Protein AF-A0A1W6K2G5-F1 (afdb_monomer_lite)

Structure (mmCIF, N/CA/C/O backbone):
data_AF-A0A1W6K2G5-F1
#
_entry.id   AF-A0A1W6K2G5-F1
#
loop_
_atom_site.group_PDB
_atom_site.id
_atom_site.type_symbol
_atom_site.label_atom_id
_atom_site.label_alt_id
_atom_site.label_comp_id
_atom_site.label_asym_id
_atom_site.label_entity_id
_atom_site.label_seq_id
_atom_site.pdbx_PDB_ins_code
_atom_site.Cartn_x
_atom_site.Cartn_y
_atom_site.Cartn_z
_atom_site.occupancy
_atom_site.B_iso_or_equiv
_atom_site.auth_seq_id
_atom_site.auth_comp_id
_atom_site.auth_asym_id
_atom_site.auth_atom_id
_atom_site.pdbx_PDB_model_num
ATOM 1 N N . MET A 1 1 ? 12.367 5.914 4.047 1.00 35.56 1 MET A N 1
ATOM 2 C CA . MET A 1 1 ? 12.241 7.268 3.464 1.00 35.56 1 MET A CA 1
ATOM 3 C C . MET A 1 1 ? 10.807 7.432 2.975 1.00 35.56 1 MET A C 1
ATOM 5 O O . MET A 1 1 ? 10.366 6.623 2.167 1.00 35.56 1 MET A O 1
ATOM 9 N N . VAL A 1 2 ? 10.044 8.378 3.529 1.00 38.00 2 VAL A N 1
ATOM 10 C CA . VAL A 1 2 ? 8.658 8.652 3.104 1.00 38.00 2 VAL A CA 1
ATOM 11 C C . VAL A 1 2 ? 8.733 9.616 1.923 1.00 38.00 2 VAL A C 1
ATOM 13 O O . VAL A 1 2 ? 9.282 10.703 2.075 1.00 38.00 2 VAL A O 1
ATOM 16 N N . LYS A 1 3 ? 8.238 9.226 0.743 1.00 45.09 3 LYS A N 1
ATOM 17 C CA . LYS A 1 3 ? 8.180 10.120 -0.421 1.00 45.09 3 LYS A CA 1
ATOM 18 C C . LYS A 1 3 ? 6.744 10.622 -0.536 1.00 45.09 3 LYS A C 1
ATOM 20 O O . LYS A 1 3 ? 5.866 9.917 -1.029 1.00 45.09 3 LYS A O 1
ATOM 25 N N . LEU A 1 4 ? 6.498 11.832 -0.040 1.00 51.03 4 LEU A N 1
ATOM 26 C CA . LEU A 1 4 ? 5.251 12.540 -0.316 1.00 51.03 4 LEU A CA 1
ATOM 27 C C . LEU A 1 4 ? 5.251 12.890 -1.802 1.00 51.03 4 LEU A C 1
ATOM 29 O O . LEU A 1 4 ? 6.142 13.597 -2.280 1.00 51.03 4 LEU A O 1
ATOM 33 N N . ILE A 1 5 ? 4.300 12.345 -2.556 1.00 56.19 5 ILE A N 1
ATOM 34 C CA . ILE A 1 5 ? 4.163 12.701 -3.962 1.00 56.19 5 ILE A CA 1
ATOM 35 C C . ILE A 1 5 ? 3.439 14.043 -3.993 1.00 56.19 5 ILE A C 1
ATOM 37 O O . ILE A 1 5 ? 2.223 14.109 -3.837 1.00 56.19 5 ILE A O 1
ATOM 41 N N . ASN A 1 6 ? 4.190 15.129 -4.183 1.00 58.06 6 ASN A N 1
ATOM 42 C CA . ASN A 1 6 ? 3.581 16.426 -4.440 1.00 58.06 6 ASN A CA 1
ATOM 43 C C . ASN A 1 6 ? 2.906 16.369 -5.815 1.00 58.06 6 ASN A C 1
ATOM 45 O O . ASN A 1 6 ? 3.584 16.361 -6.846 1.00 58.06 6 ASN A O 1
ATOM 49 N N . TRP A 1 7 ? 1.573 16.337 -5.824 1.00 57.56 7 TRP A N 1
ATOM 50 C CA . TRP A 1 7 ? 0.772 16.192 -7.037 1.00 57.56 7 TRP A CA 1
ATOM 51 C C . TRP A 1 7 ? 1.091 17.257 -8.091 1.00 57.56 7 TRP A C 1
ATOM 53 O O . TRP A 1 7 ? 1.074 16.971 -9.286 1.00 57.56 7 TRP A O 1
ATOM 63 N N . LYS A 1 8 ? 1.475 18.474 -7.682 1.00 56.09 8 LYS A N 1
ATOM 64 C CA . LYS A 1 8 ? 1.869 19.537 -8.620 1.00 56.09 8 LYS A CA 1
ATOM 65 C C . LYS A 1 8 ? 3.179 19.205 -9.350 1.00 56.09 8 LYS A C 1
ATOM 67 O O . LYS A 1 8 ? 3.290 19.505 -10.535 1.00 56.09 8 LYS A O 1
ATOM 72 N N . LYS A 1 9 ? 4.125 18.520 -8.692 1.00 57.03 9 LYS A N 1
ATOM 73 C CA . LYS A 1 9 ? 5.474 18.199 -9.212 1.00 57.03 9 LYS A CA 1
ATOM 74 C C . LYS A 1 9 ? 5.657 16.754 -9.697 1.00 57.03 9 LYS A C 1
ATOM 76 O O . LYS A 1 9 ? 6.711 16.431 -10.234 1.00 57.03 9 LYS A O 1
ATOM 81 N N . ALA A 1 10 ? 4.667 15.886 -9.503 1.00 59.31 10 ALA A N 1
ATOM 82 C CA . ALA A 1 10 ? 4.741 14.487 -9.911 1.00 59.31 10 ALA A CA 1
ATOM 83 C C . ALA A 1 10 ? 4.802 14.332 -11.440 1.00 59.31 10 ALA A C 1
ATOM 85 O O . ALA A 1 10 ? 4.115 15.055 -12.176 1.00 59.31 10 ALA A O 1
ATOM 86 N N . SER A 1 11 ? 5.594 13.364 -11.909 1.00 70.19 11 SER A N 1
ATOM 87 C CA . SER A 1 11 ? 5.667 13.009 -13.329 1.00 70.19 11 SER A CA 1
ATOM 88 C C . SER A 1 11 ? 4.309 12.515 -13.850 1.00 70.19 11 SER A C 1
ATOM 90 O O . SER A 1 11 ? 3.447 12.079 -13.084 1.00 70.19 11 SER A O 1
ATOM 92 N N . LYS A 1 12 ? 4.084 12.583 -15.169 1.00 67.44 12 LYS A N 1
ATOM 93 C CA . LYS A 1 12 ? 2.817 12.140 -15.785 1.00 67.44 12 LYS A CA 1
ATOM 94 C C . LYS A 1 12 ? 2.535 10.658 -15.505 1.00 67.44 12 LYS A C 1
ATOM 96 O O . LYS A 1 12 ? 1.388 10.286 -15.278 1.00 67.44 12 LYS A O 1
ATOM 101 N N . GLU A 1 13 ? 3.584 9.845 -15.450 1.00 65.62 13 GLU A N 1
ATOM 102 C CA . GLU A 1 13 ? 3.512 8.420 -15.131 1.00 65.62 13 GLU A CA 1
ATOM 103 C C . GLU A 1 13 ? 3.136 8.179 -13.660 1.00 65.62 13 GLU A C 1
ATOM 105 O O . GLU A 1 13 ? 2.198 7.436 -13.376 1.00 65.62 13 GLU A O 1
ATOM 110 N N . GLU A 1 14 ? 3.772 8.886 -12.716 1.00 62.81 14 GLU A N 1
ATOM 111 C CA . GLU A 1 14 ? 3.389 8.850 -11.295 1.00 62.81 14 GLU A CA 1
ATOM 112 C C . GLU A 1 14 ? 1.938 9.313 -11.095 1.00 62.81 14 GLU A C 1
ATOM 114 O O . GLU A 1 14 ? 1.204 8.692 -10.330 1.00 62.81 14 GLU A O 1
ATOM 119 N N . LYS A 1 15 ? 1.496 10.349 -11.820 1.00 65.25 15 LYS A N 1
ATOM 120 C CA . LYS A 1 15 ? 0.110 10.844 -11.793 1.00 65.25 15 LYS A CA 1
ATOM 121 C C . LYS A 1 15 ? -0.884 9.830 -12.345 1.00 65.25 15 LYS A C 1
ATOM 123 O O . LYS A 1 15 ? -1.949 9.668 -11.762 1.00 65.25 15 LYS A O 1
ATOM 128 N N . ASN A 1 16 ? -0.573 9.158 -13.451 1.00 69.00 16 ASN A N 1
ATOM 129 C CA . ASN A 1 16 ? -1.457 8.150 -14.040 1.00 69.00 16 ASN A CA 1
ATOM 130 C C . ASN A 1 16 ? -1.589 6.923 -13.132 1.00 69.00 16 ASN A C 1
ATOM 132 O O . ASN A 1 16 ? -2.707 6.480 -12.871 1.00 69.00 16 ASN A O 1
ATOM 136 N N . ASN A 1 17 ? -0.471 6.449 -12.577 1.00 67.00 17 ASN A N 1
ATOM 137 C CA . ASN A 1 17 ? -0.464 5.392 -11.568 1.00 67.00 17 ASN A CA 1
ATOM 138 C C . ASN A 1 17 ? -1.317 5.796 -10.364 1.00 67.00 17 ASN A C 1
ATOM 140 O O . ASN A 1 17 ? -2.254 5.099 -9.993 1.00 67.00 17 ASN A O 1
ATOM 144 N N . ALA A 1 18 ? -1.063 6.977 -9.810 1.00 64.69 18 ALA A N 1
ATOM 145 C CA . ALA A 1 18 ? -1.788 7.474 -8.656 1.00 64.69 18 ALA A CA 1
ATOM 146 C C . ALA A 1 18 ? -3.284 7.717 -8.940 1.00 64.69 18 ALA A C 1
ATOM 148 O O . ALA A 1 18 ? -4.110 7.399 -8.096 1.00 64.69 18 ALA A O 1
ATOM 149 N N . LYS A 1 19 ? -3.670 8.178 -10.138 1.00 68.19 19 LYS A N 1
ATOM 150 C CA . LYS A 1 19 ? -5.081 8.282 -10.559 1.00 68.19 19 LYS A CA 1
ATOM 151 C C . LYS A 1 19 ? -5.770 6.924 -10.634 1.00 68.19 19 LYS A C 1
ATOM 153 O O . LYS A 1 19 ? -6.929 6.824 -10.243 1.00 68.19 19 LYS A O 1
ATOM 158 N N . SER A 1 20 ? -5.082 5.899 -11.135 1.00 68.12 20 SER A N 1
ATOM 159 C CA . SER A 1 20 ? -5.604 4.528 -11.133 1.00 68.12 20 SER A CA 1
ATOM 160 C C . SER A 1 20 ? -5.850 4.050 -9.697 1.00 68.12 20 SER A C 1
ATOM 162 O O . SER A 1 20 ? -6.929 3.560 -9.378 1.00 68.12 20 SER A O 1
ATOM 164 N N . LEU A 1 21 ? -4.902 4.329 -8.796 1.00 67.00 21 LEU A N 1
ATOM 165 C CA . LEU A 1 21 ? -4.996 4.008 -7.369 1.00 67.00 21 LEU A CA 1
ATOM 166 C C . LEU A 1 21 ? -6.106 4.802 -6.648 1.00 67.00 21 LEU A C 1
ATOM 168 O O . LEU A 1 21 ? -6.784 4.256 -5.781 1.00 67.00 21 LEU A O 1
ATOM 172 N N . LEU A 1 22 ? -6.346 6.069 -7.016 1.00 65.88 22 LEU A N 1
ATOM 173 C CA . LEU A 1 22 ? -7.433 6.889 -6.457 1.00 65.88 22 LEU A CA 1
ATOM 174 C C . LEU A 1 22 ? -8.824 6.333 -6.777 1.00 65.88 22 LEU A C 1
ATOM 176 O O . LEU A 1 22 ? -9.709 6.478 -5.939 1.00 65.88 22 LEU A O 1
ATOM 180 N N . LYS A 1 23 ? -9.008 5.681 -7.933 1.00 71.44 23 LYS A N 1
ATOM 181 C CA . LYS A 1 23 ? -10.292 5.073 -8.327 1.00 71.44 23 LYS A CA 1
ATOM 182 C C . LYS A 1 23 ? -10.651 3.816 -7.531 1.00 71.44 23 LYS A C 1
ATOM 184 O O . LYS A 1 23 ? -11.819 3.456 -7.483 1.00 71.44 23 LYS A O 1
ATOM 189 N N . ASP A 1 24 ? -9.664 3.133 -6.958 1.00 71.56 24 ASP A N 1
ATOM 190 C CA . ASP A 1 24 ? -9.880 1.920 -6.160 1.00 71.56 24 ASP A CA 1
ATOM 191 C C . ASP A 1 24 ? -10.548 2.266 -4.816 1.00 71.56 24 ASP A C 1
ATOM 193 O O . ASP A 1 24 ? -10.284 3.327 -4.273 1.00 71.56 24 ASP A O 1
ATOM 197 N N . ASN A 1 25 ? -11.360 1.400 -4.212 1.00 82.25 25 ASN A N 1
ATOM 198 C CA . ASN A 1 25 ? -12.047 1.731 -2.943 1.00 82.25 25 ASN A CA 1
ATOM 199 C C . ASN A 1 25 ? -11.200 1.478 -1.682 1.00 82.25 25 ASN A C 1
ATOM 201 O O . ASN A 1 25 ? -11.722 1.515 -0.574 1.00 82.25 25 ASN A O 1
ATOM 205 N N . TYR A 1 26 ? -9.907 1.204 -1.848 1.00 83.19 26 TYR A N 1
ATOM 206 C CA . TYR A 1 26 ? -9.003 0.886 -0.746 1.00 83.19 26 TYR A CA 1
ATOM 207 C C . TYR A 1 26 ? -8.239 2.122 -0.272 1.00 83.19 26 TYR A C 1
ATOM 209 O O . TYR A 1 26 ? -7.786 2.933 -1.088 1.00 83.19 26 TYR A O 1
ATOM 217 N N . ASP A 1 27 ? -8.044 2.225 1.039 1.00 85.81 27 ASP A N 1
ATOM 218 C CA . ASP A 1 27 ? -7.269 3.290 1.680 1.00 85.81 27 ASP A CA 1
ATOM 219 C C . ASP A 1 27 ? -5.768 3.117 1.430 1.00 85.81 27 ASP A C 1
ATOM 221 O O . ASP A 1 27 ? -5.037 4.094 1.241 1.00 85.81 27 ASP A O 1
ATOM 225 N N . VAL A 1 28 ? -5.304 1.862 1.409 1.00 86.25 28 VAL A N 1
ATOM 226 C CA . VAL A 1 28 ? -3.899 1.508 1.203 1.00 86.25 28 VAL A CA 1
ATOM 227 C C . VAL A 1 28 ? -3.753 0.465 0.106 1.00 86.25 28 VAL A C 1
ATOM 229 O O . VAL A 1 28 ? -4.383 -0.591 0.129 1.00 86.25 28 VAL A O 1
ATOM 232 N N . ILE A 1 29 ? -2.853 0.729 -0.837 1.00 87.12 29 ILE A N 1
ATOM 233 C CA . ILE A 1 29 ? -2.480 -0.222 -1.885 1.00 87.12 29 ILE A CA 1
ATOM 234 C C . ILE A 1 29 ? -1.007 -0.574 -1.727 1.00 87.12 29 ILE A C 1
ATOM 236 O O . ILE A 1 29 ? -0.143 0.303 -1.730 1.00 87.12 29 ILE A O 1
ATOM 240 N N . ILE A 1 30 ? -0.719 -1.864 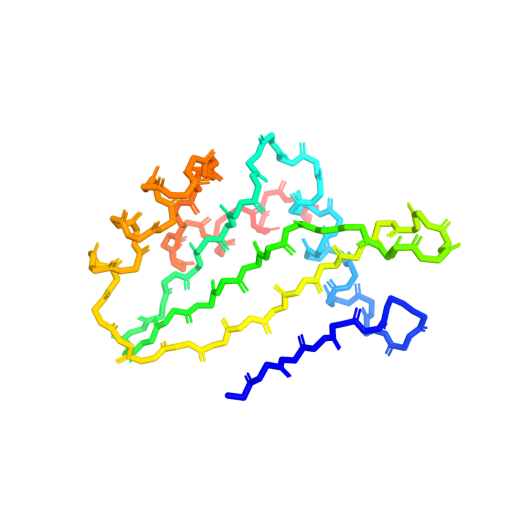-1.587 1.00 88.12 30 ILE A N 1
ATOM 241 C CA . ILE A 1 30 ? 0.625 -2.395 -1.401 1.00 88.12 30 ILE A CA 1
ATOM 242 C C . ILE A 1 30 ? 1.057 -3.116 -2.672 1.00 88.12 30 ILE A C 1
ATOM 244 O O . ILE A 1 30 ? 0.434 -4.094 -3.071 1.00 88.12 30 ILE A O 1
ATOM 248 N N . ILE A 1 31 ? 2.145 -2.664 -3.287 1.00 85.38 31 ILE A N 1
ATOM 249 C CA . ILE A 1 31 ? 2.761 -3.316 -4.444 1.00 85.38 31 ILE A CA 1
ATOM 250 C C . ILE A 1 31 ? 3.976 -4.108 -3.978 1.00 85.38 31 ILE A C 1
ATOM 252 O O . ILE A 1 31 ? 4.935 -3.532 -3.452 1.00 85.38 31 ILE A O 1
ATOM 256 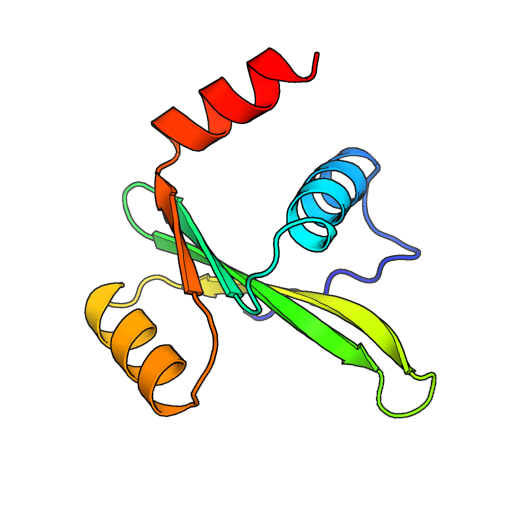N N . LEU A 1 32 ? 3.949 -5.421 -4.193 1.00 84.25 32 LEU A N 1
ATOM 257 C CA . LEU A 1 32 ? 5.053 -6.310 -3.851 1.00 84.25 32 LEU A CA 1
ATOM 258 C C . LEU A 1 32 ? 6.200 -6.196 -4.852 1.00 84.25 32 LEU A C 1
ATOM 260 O O . LEU A 1 32 ? 5.994 -6.251 -6.062 1.00 84.25 32 LEU A O 1
ATOM 264 N N . LYS A 1 33 ? 7.417 -6.088 -4.319 1.00 81.75 33 LYS A N 1
ATOM 265 C CA . LYS A 1 33 ? 8.694 -6.214 -5.027 1.00 81.75 33 LYS A CA 1
ATOM 266 C C . LYS A 1 33 ? 9.450 -7.439 -4.500 1.00 81.75 33 LYS A C 1
ATOM 268 O O . LYS A 1 33 ? 9.150 -7.895 -3.401 1.00 81.75 33 LYS A O 1
ATOM 273 N N . PRO A 1 34 ? 10.474 -7.937 -5.219 1.00 78.31 34 PRO A N 1
ATOM 274 C CA . PRO A 1 34 ? 11.216 -9.130 -4.802 1.00 78.31 34 PRO A CA 1
ATOM 275 C C . PRO A 1 34 ? 11.728 -9.094 -3.352 1.00 78.31 34 PRO A C 1
ATOM 277 O O . PRO A 1 34 ? 11.654 -10.098 -2.660 1.00 78.31 34 PRO A O 1
ATOM 280 N N . ASN A 1 35 ? 12.193 -7.931 -2.875 1.00 81.75 35 ASN A N 1
ATOM 281 C CA . ASN A 1 35 ? 12.803 -7.768 -1.543 1.00 81.75 35 ASN A CA 1
ATOM 282 C C . ASN A 1 35 ? 12.226 -6.587 -0.738 1.00 81.75 35 ASN A C 1
ATOM 284 O O . ASN A 1 35 ? 12.817 -6.134 0.244 1.00 81.75 35 ASN A O 1
ATOM 288 N N . SER A 1 36 ? 11.123 -6.004 -1.199 1.00 86.75 36 SER A N 1
ATOM 289 C CA . SER A 1 36 ? 10.501 -4.834 -0.580 1.00 86.75 36 SER A CA 1
ATOM 290 C C . SER A 1 36 ? 9.033 -4.756 -0.976 1.00 86.75 36 SER A C 1
ATOM 292 O O . SER A 1 36 ? 8.539 -5.551 -1.770 1.00 86.75 36 SER A O 1
ATOM 294 N N . PHE A 1 37 ? 8.314 -3.783 -0.445 1.00 87.12 37 PHE A N 1
ATOM 295 C CA . PHE A 1 37 ? 7.009 -3.421 -0.970 1.00 87.12 37 PHE A CA 1
ATOM 296 C C . PHE A 1 37 ? 6.838 -1.906 -0.941 1.00 87.12 37 PHE A C 1
ATOM 298 O O . PHE A 1 37 ? 7.498 -1.195 -0.174 1.00 87.12 37 PHE A O 1
ATOM 305 N N . ILE A 1 38 ? 5.977 -1.408 -1.822 1.00 85.88 38 ILE A N 1
ATOM 306 C CA . ILE A 1 38 ? 5.596 -0.001 -1.871 1.00 85.88 38 ILE A CA 1
ATOM 307 C C . ILE A 1 38 ? 4.163 0.124 -1.376 1.00 85.88 38 ILE A C 1
ATOM 309 O O . ILE A 1 38 ? 3.266 -0.474 -1.952 1.00 85.88 38 ILE A O 1
ATOM 313 N N . GLU A 1 39 ? 3.949 0.946 -0.362 1.00 86.25 39 GLU A N 1
ATOM 314 C CA . GLU A 1 39 ? 2.632 1.371 0.093 1.00 86.25 39 GLU A CA 1
ATOM 315 C C . GLU A 1 39 ? 2.264 2.686 -0.589 1.00 86.25 39 GLU A C 1
ATOM 317 O O . GLU A 1 39 ? 3.051 3.639 -0.591 1.00 86.25 39 GLU A O 1
ATOM 322 N N . TYR A 1 40 ? 1.052 2.747 -1.116 1.00 85.62 40 TYR A N 1
ATOM 323 C CA . TYR A 1 40 ? 0.372 3.966 -1.515 1.00 85.62 40 TYR A CA 1
ATOM 324 C C . TYR A 1 40 ? -0.800 4.162 -0.563 1.00 85.62 40 TYR A C 1
ATOM 326 O O . TYR A 1 40 ? -1.728 3.362 -0.568 1.00 85.62 40 TYR A O 1
ATOM 334 N N . ILE A 1 41 ? -0.734 5.199 0.265 1.00 86.94 41 ILE A N 1
ATOM 335 C CA . ILE A 1 41 ? -1.756 5.517 1.265 1.00 86.94 41 ILE A CA 1
ATOM 336 C C . ILE A 1 41 ? -2.505 6.751 0.779 1.00 86.94 41 ILE A C 1
ATOM 338 O O . ILE A 1 41 ? -1.882 7.787 0.518 1.00 86.94 41 ILE A O 1
ATOM 342 N N . LYS A 1 42 ? -3.825 6.637 0.652 1.00 85.50 42 LYS A N 1
ATOM 343 C CA . LYS A 1 42 ? -4.698 7.781 0.400 1.00 85.50 42 LYS A CA 1
ATOM 344 C C . LYS A 1 42 ? -4.825 8.597 1.672 1.00 85.50 42 LYS A C 1
ATOM 346 O O . LYS A 1 42 ? -5.018 8.054 2.754 1.00 85.50 42 LYS A O 1
ATOM 351 N N . SER A 1 43 ? -4.688 9.904 1.540 1.00 82.00 43 SER A N 1
ATOM 352 C CA . SER A 1 43 ? -4.845 10.832 2.649 1.00 82.00 43 SER A CA 1
ATOM 353 C C . SER A 1 43 ? -5.395 12.149 2.121 1.00 82.00 43 SER A C 1
ATOM 355 O O . SER A 1 43 ? -5.462 12.376 0.910 1.00 82.00 43 SER A O 1
ATOM 357 N N . HIS A 1 44 ? -5.758 13.025 3.043 1.00 79.12 44 HIS A N 1
ATOM 358 C CA . HIS A 1 44 ? -6.111 14.404 2.755 1.00 79.12 44 HIS A CA 1
ATOM 359 C C . HIS A 1 44 ? -5.102 15.331 3.421 1.00 79.12 44 HIS A C 1
ATOM 361 O O . HIS A 1 44 ? -4.542 15.001 4.471 1.00 79.12 44 HIS A O 1
ATOM 367 N N . ASP A 1 45 ? -4.828 16.451 2.770 1.00 75.81 45 ASP A N 1
ATOM 368 C CA . ASP A 1 45 ? -4.141 17.573 3.387 1.00 75.81 45 ASP A CA 1
ATOM 369 C C . ASP A 1 45 ? -5.081 18.226 4.411 1.00 75.81 45 ASP A C 1
ATOM 371 O O . ASP A 1 45 ? -6.248 18.462 4.112 1.00 75.81 45 ASP A O 1
ATOM 375 N N . LEU A 1 46 ? -4.610 18.470 5.634 1.00 72.31 46 LEU A N 1
ATOM 376 C CA . LEU A 1 46 ? -5.471 18.957 6.721 1.00 72.31 46 LEU A CA 1
ATOM 377 C C . LEU A 1 46 ? -5.905 20.413 6.521 1.00 72.31 46 LEU A C 1
ATOM 379 O O . LEU A 1 46 ? -6.992 20.784 6.955 1.00 72.31 46 LEU A O 1
ATOM 383 N N . ASP A 1 47 ? -5.069 21.215 5.861 1.00 76.62 47 ASP A N 1
ATOM 384 C CA . ASP A 1 47 ? -5.289 22.652 5.702 1.00 76.62 47 ASP A CA 1
ATOM 385 C C . ASP A 1 47 ? -6.142 22.963 4.466 1.00 76.62 47 ASP A C 1
ATOM 387 O O . ASP A 1 47 ? -6.962 23.880 4.471 1.00 76.62 47 ASP A O 1
ATOM 391 N N . THR A 1 48 ? -5.956 22.194 3.391 1.00 74.50 48 THR A N 1
ATOM 392 C CA . THR A 1 48 ? -6.611 22.424 2.091 1.00 74.50 48 THR A CA 1
ATOM 393 C C . THR A 1 48 ? -7.693 21.402 1.756 1.00 74.50 48 THR A C 1
ATOM 395 O O . THR A 1 48 ? -8.465 21.612 0.824 1.00 74.50 48 THR A O 1
ATOM 398 N N . ASN A 1 49 ? -7.766 20.297 2.505 1.00 72.69 49 ASN A N 1
ATOM 399 C CA . ASN A 1 49 ? -8.592 19.121 2.218 1.00 72.69 49 ASN A CA 1
ATOM 400 C C . ASN A 1 49 ? -8.286 18.445 0.862 1.00 72.69 49 ASN A C 1
ATOM 402 O O . ASN A 1 49 ? -9.014 17.550 0.416 1.00 72.69 49 ASN A O 1
ATOM 406 N N . ASP A 1 50 ? -7.191 18.840 0.205 1.00 74.69 50 ASP A N 1
ATOM 407 C CA . ASP A 1 50 ? -6.777 18.279 -1.074 1.00 74.69 50 ASP A CA 1
ATOM 408 C C . ASP A 1 50 ? -6.407 16.800 -0.915 1.00 74.69 50 ASP A C 1
ATOM 410 O O . ASP A 1 50 ? -5.740 16.388 0.038 1.00 74.69 50 ASP A O 1
ATOM 414 N N . GLN A 1 51 ? -6.819 15.980 -1.883 1.00 72.31 51 GLN A N 1
ATOM 415 C CA . GLN A 1 51 ? -6.418 14.577 -1.931 1.00 72.31 51 GLN A CA 1
ATOM 416 C C . GLN A 1 51 ? -4.916 14.456 -2.190 1.00 72.31 51 GLN A C 1
ATOM 418 O O . GLN A 1 51 ? -4.394 14.938 -3.199 1.00 72.31 51 GLN A O 1
ATOM 423 N N . ILE A 1 52 ? -4.234 13.727 -1.311 1.00 78.12 52 ILE A N 1
ATOM 424 C CA . ILE 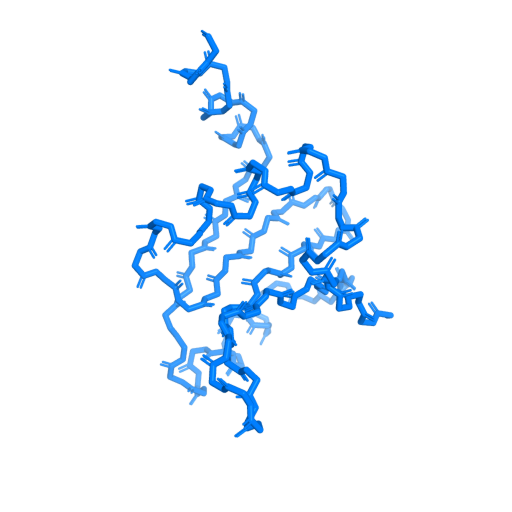A 1 52 ? -2.812 13.421 -1.427 1.00 78.12 52 ILE A CA 1
ATOM 425 C C . ILE A 1 52 ? -2.586 11.911 -1.393 1.00 78.12 52 ILE A C 1
ATOM 427 O O . ILE A 1 52 ? -3.333 11.147 -0.781 1.00 78.12 52 ILE A O 1
ATOM 431 N N . ILE A 1 53 ? -1.513 11.468 -2.048 1.00 79.69 53 ILE A N 1
ATOM 432 C CA . ILE A 1 53 ? -1.067 10.076 -1.985 1.00 79.69 53 ILE A CA 1
ATOM 433 C C . ILE A 1 53 ? 0.329 10.028 -1.384 1.00 79.69 53 ILE A C 1
ATOM 435 O O . ILE A 1 53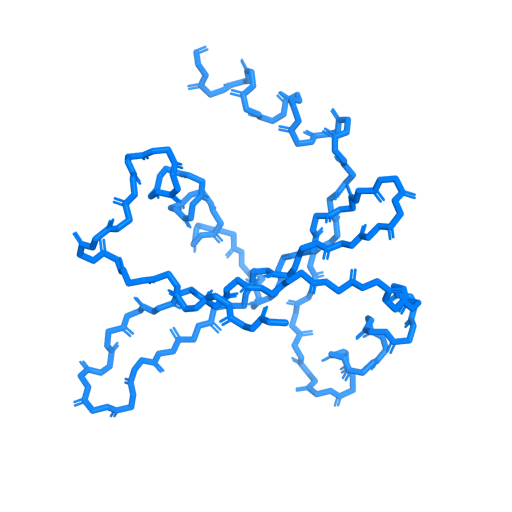 ? 1.287 10.615 -1.898 1.00 79.69 53 ILE A O 1
ATOM 439 N N . ILE A 1 54 ? 0.445 9.280 -0.292 1.00 82.56 54 ILE A N 1
ATOM 440 C CA . ILE A 1 54 ? 1.701 9.052 0.407 1.00 82.56 54 ILE A CA 1
ATOM 441 C C . ILE A 1 54 ? 2.302 7.755 -0.124 1.00 82.56 54 ILE A C 1
ATOM 443 O O . ILE A 1 54 ? 1.716 6.687 0.035 1.00 82.56 54 ILE A O 1
ATOM 447 N N . ARG A 1 55 ? 3.495 7.836 -0.721 1.00 83.69 55 ARG A N 1
ATOM 448 C CA . ARG A 1 55 ? 4.238 6.664 -1.190 1.00 83.69 55 ARG A CA 1
ATOM 449 C C . ARG A 1 55 ? 5.348 6.307 -0.206 1.00 83.69 55 ARG A C 1
ATOM 451 O O . ARG A 1 55 ? 6.233 7.120 0.079 1.00 83.69 55 ARG A O 1
ATOM 458 N N . ARG A 1 56 ? 5.356 5.071 0.287 1.00 84.06 56 ARG A N 1
ATOM 459 C CA . ARG A 1 56 ? 6.380 4.567 1.215 1.00 84.06 56 ARG A CA 1
ATOM 460 C C . ARG A 1 56 ? 6.954 3.268 0.693 1.00 84.06 56 ARG A C 1
ATOM 462 O O . ARG A 1 56 ? 6.216 2.359 0.362 1.00 84.06 56 ARG A O 1
ATOM 469 N N . GLU A 1 57 ? 8.274 3.180 0.624 1.00 85.12 5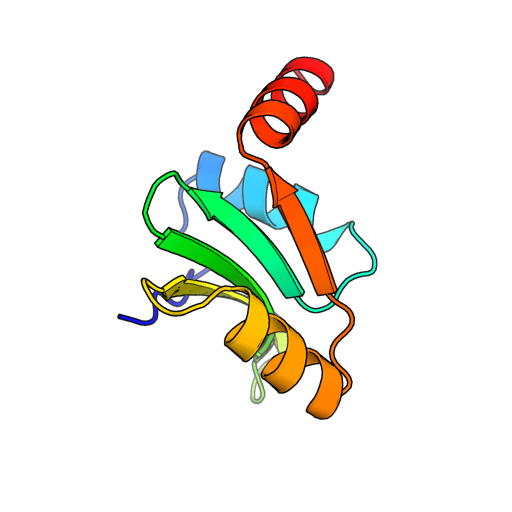7 GLU A N 1
ATOM 470 C CA . GLU A 1 57 ? 8.951 1.921 0.318 1.00 85.12 57 GLU A CA 1
ATOM 471 C C . GLU A 1 57 ? 9.513 1.330 1.609 1.00 85.12 57 GLU A C 1
ATOM 473 O O . GLU A 1 57 ? 10.232 2.013 2.348 1.00 85.12 57 GLU A O 1
ATOM 478 N N . LYS A 1 58 ? 9.160 0.074 1.885 1.00 86.19 58 LYS A N 1
ATOM 479 C CA . LYS A 1 58 ? 9.545 -0.649 3.097 1.00 86.19 58 LYS A CA 1
ATOM 480 C C . LYS A 1 58 ? 10.190 -1.982 2.741 1.00 86.19 58 LYS A C 1
ATOM 482 O O . LYS A 1 58 ? 9.834 -2.621 1.758 1.00 86.19 58 LYS A O 1
ATOM 487 N N . LYS A 1 59 ? 11.149 -2.394 3.569 1.00 88.00 59 LYS A N 1
ATOM 488 C CA . LYS A 1 59 ? 11.837 -3.697 3.498 1.00 88.00 59 LYS A CA 1
ATOM 489 C C . LYS A 1 59 ? 11.460 -4.609 4.676 1.00 88.00 59 LYS A C 1
ATOM 491 O O . LYS A 1 59 ? 12.219 -5.495 5.046 1.00 88.00 59 LYS A O 1
ATOM 496 N N . THR A 1 60 ? 10.342 -4.323 5.339 1.00 87.62 60 THR A N 1
ATOM 497 C CA . THR A 1 60 ? 9.882 -5.062 6.521 1.00 87.62 60 THR A CA 1
ATOM 498 C C . THR A 1 60 ? 9.090 -6.305 6.104 1.00 87.62 60 THR A C 1
ATOM 500 O O . THR A 1 60 ? 8.888 -6.566 4.919 1.00 87.62 60 THR A O 1
ATOM 503 N N . SER A 1 61 ? 8.633 -7.099 7.076 1.00 89.62 61 SER A N 1
ATOM 504 C CA . SER A 1 61 ? 7.687 -8.183 6.799 1.00 89.62 61 SER A CA 1
ATOM 505 C C . SER A 1 61 ? 6.345 -7.599 6.351 1.00 89.62 61 SER A C 1
ATOM 507 O O . SER A 1 61 ? 5.697 -6.891 7.123 1.00 89.62 61 SER A O 1
ATOM 509 N N . LEU A 1 62 ? 5.915 -7.948 5.133 1.00 88.38 62 LEU A N 1
ATOM 510 C CA . LEU A 1 62 ? 4.601 -7.587 4.593 1.00 88.38 62 LEU A CA 1
ATOM 511 C C . LEU A 1 62 ? 3.475 -7.980 5.556 1.00 88.38 62 LEU A C 1
ATOM 513 O O . LEU A 1 62 ? 2.571 -7.194 5.804 1.00 88.38 62 LEU A O 1
ATOM 517 N N . TYR A 1 63 ? 3.552 -9.180 6.131 1.00 90.44 63 TYR A N 1
ATOM 518 C CA . TYR A 1 63 ? 2.535 -9.690 7.047 1.00 90.44 63 TYR A CA 1
ATOM 519 C C . TYR A 1 63 ? 2.384 -8.809 8.294 1.00 90.44 63 TYR A C 1
ATOM 521 O O . TYR A 1 63 ? 1.271 -8.446 8.671 1.00 90.44 63 TYR A O 1
ATOM 529 N N . LYS A 1 64 ? 3.506 -8.400 8.907 1.00 91.62 64 LYS A N 1
ATOM 530 C CA . LYS A 1 64 ? 3.483 -7.475 10.054 1.00 91.62 64 LYS A CA 1
ATOM 531 C C . LYS A 1 64 ? 2.844 -6.140 9.682 1.00 91.62 64 LYS A C 1
ATOM 533 O O . LYS A 1 64 ? 2.114 -5.564 10.481 1.00 91.62 64 LYS A O 1
ATOM 538 N N . GLU A 1 65 ? 3.118 -5.665 8.476 1.00 89.94 65 GLU A N 1
ATOM 539 C CA . GLU A 1 65 ? 2.599 -4.397 7.989 1.00 89.94 65 GLU A CA 1
ATOM 540 C C . GLU A 1 65 ? 1.098 -4.444 7.694 1.00 89.94 65 GLU A C 1
ATOM 542 O O . GLU A 1 65 ? 0.366 -3.560 8.131 1.00 89.94 65 GLU A O 1
ATOM 547 N N . ILE A 1 66 ? 0.630 -5.498 7.021 1.00 90.25 66 ILE A N 1
ATOM 548 C CA . ILE A 1 66 ? -0.797 -5.724 6.767 1.00 90.25 66 ILE A CA 1
ATOM 549 C C . ILE A 1 66 ? -1.552 -5.801 8.092 1.00 90.25 66 ILE A C 1
ATOM 551 O O . ILE A 1 66 ? -2.565 -5.129 8.243 1.00 90.25 66 ILE A O 1
ATOM 555 N N . ASN A 1 67 ? -1.037 -6.546 9.074 1.00 92.56 67 ASN A N 1
ATOM 556 C CA . ASN A 1 67 ? -1.671 -6.644 10.388 1.00 92.56 67 ASN A CA 1
ATOM 557 C C . ASN A 1 67 ? -1.731 -5.296 11.110 1.00 92.56 67 ASN A C 1
ATOM 559 O O . ASN A 1 67 ? -2.761 -4.967 11.695 1.00 92.56 67 ASN A O 1
ATOM 563 N N . ARG A 1 68 ? -0.661 -4.493 11.042 1.00 93.81 68 ARG A N 1
ATOM 564 C CA . ARG A 1 68 ? -0.647 -3.135 11.602 1.00 93.81 68 ARG A CA 1
ATOM 565 C C . ARG A 1 68 ? -1.728 -2.270 10.952 1.00 93.81 68 ARG A C 1
ATOM 567 O O . ARG A 1 68 ? -2.565 -1.713 11.653 1.00 93.81 68 ARG A O 1
ATOM 574 N N . LEU A 1 69 ? -1.752 -2.206 9.623 1.00 91.31 69 LEU A N 1
ATOM 575 C CA . LEU A 1 69 ? -2.719 -1.403 8.872 1.00 91.31 69 LEU A CA 1
ATOM 576 C C . LEU A 1 69 ? -4.165 -1.873 9.103 1.00 91.31 69 LEU A C 1
ATOM 578 O O . LEU A 1 69 ? -5.059 -1.050 9.280 1.00 91.31 69 LEU A O 1
ATOM 582 N N . ALA A 1 70 ? -4.390 -3.185 9.171 1.00 89.44 70 ALA A N 1
ATOM 583 C CA . ALA A 1 70 ? -5.703 -3.757 9.448 1.00 89.44 70 ALA A CA 1
ATOM 584 C C . ALA A 1 70 ? -6.166 -3.431 10.877 1.00 89.44 70 ALA A C 1
ATOM 586 O O . ALA A 1 70 ? -7.335 -3.116 11.089 1.00 89.44 70 ALA A O 1
ATOM 587 N N . SER A 1 71 ? -5.248 -3.439 11.854 1.00 93.19 71 SER A N 1
ATOM 588 C CA . SER A 1 71 ? -5.540 -3.021 13.235 1.00 93.19 71 SER A CA 1
ATOM 589 C C . SER A 1 71 ? -5.892 -1.533 13.342 1.00 93.19 71 SER A C 1
ATOM 591 O O . SER A 1 71 ? -6.721 -1.146 14.162 1.00 93.19 71 SER A O 1
ATOM 593 N N . GLU A 1 72 ? -5.333 -0.714 12.448 1.00 91.25 72 GLU A N 1
ATOM 594 C CA . GLU A 1 72 ? -5.660 0.706 12.271 1.00 91.25 72 GLU A CA 1
ATOM 595 C C . GLU A 1 72 ? -6.951 0.919 11.454 1.00 91.25 72 GLU A C 1
ATOM 597 O O . GLU A 1 72 ? -7.337 2.057 11.202 1.00 91.25 72 GLU A O 1
ATOM 602 N N . LYS A 1 73 ? -7.652 -0.167 11.087 1.00 91.00 73 LYS A N 1
ATOM 603 C CA . LYS A 1 73 ? -8.901 -0.188 10.307 1.00 91.00 73 LYS A CA 1
ATOM 604 C C . LYS A 1 73 ? -8.775 0.333 8.873 1.00 91.00 73 LYS A C 1
ATOM 606 O O . LYS A 1 73 ? -9.786 0.674 8.265 1.00 91.00 73 LYS A O 1
ATOM 611 N N . PHE A 1 74 ? -7.569 0.348 8.310 1.00 89.25 74 PHE A N 1
ATOM 612 C CA . PHE A 1 74 ? -7.397 0.640 6.891 1.00 89.25 74 PHE A CA 1
ATOM 613 C C . PHE A 1 74 ? -7.908 -0.513 6.027 1.00 89.25 74 PHE A C 1
ATOM 615 O O . PHE A 1 74 ? -7.642 -1.687 6.299 1.00 89.25 74 PHE A O 1
ATOM 622 N N . THR A 1 75 ? -8.571 -0.175 4.926 1.00 90.19 75 THR A N 1
ATOM 623 C CA . THR A 1 75 ? -8.850 -1.122 3.846 1.00 90.19 75 THR A CA 1
ATOM 624 C C . THR A 1 75 ? -7.612 -1.270 2.960 1.00 90.19 75 THR A C 1
ATOM 626 O O . THR A 1 75 ? -7.052 -0.291 2.462 1.00 90.19 75 THR A O 1
ATOM 629 N N . ILE A 1 76 ? -7.141 -2.508 2.783 1.00 90.00 76 ILE A N 1
ATOM 630 C CA . ILE A 1 76 ? -5.837 -2.791 2.166 1.00 90.00 76 ILE A CA 1
ATOM 631 C C . ILE A 1 76 ? -6.021 -3.678 0.938 1.00 90.00 76 ILE A C 1
ATOM 633 O O . ILE A 1 76 ? -6.679 -4.715 1.007 1.00 90.00 76 ILE A O 1
ATOM 637 N N . LYS A 1 77 ? -5.368 -3.312 -0.165 1.00 88.44 77 LYS A N 1
ATOM 638 C CA . LYS A 1 77 ? -5.223 -4.156 -1.355 1.00 88.44 77 LYS A CA 1
ATOM 639 C C . LYS A 1 77 ? -3.757 -4.471 -1.587 1.00 88.44 77 LYS A C 1
ATOM 641 O O . LYS A 1 77 ? -2.933 -3.565 -1.660 1.00 88.44 77 LYS A O 1
ATOM 646 N N . VAL A 1 78 ? -3.430 -5.749 -1.737 1.00 85.94 78 VAL A N 1
ATOM 647 C CA . VAL A 1 78 ? -2.075 -6.196 -2.079 1.00 85.94 78 VAL A CA 1
ATOM 648 C C . VAL A 1 78 ? -2.052 -6.596 -3.546 1.00 85.94 78 VAL A C 1
ATOM 650 O O . VAL A 1 78 ? -2.914 -7.346 -3.996 1.00 85.94 78 VAL A O 1
ATOM 653 N N . VAL A 1 79 ? -1.075 -6.090 -4.292 1.00 83.56 79 VAL A N 1
ATOM 654 C CA . VAL A 1 79 ? -0.889 -6.372 -5.715 1.00 83.56 79 VAL A CA 1
ATOM 655 C C . VAL A 1 79 ? 0.512 -6.924 -5.942 1.00 83.56 79 VAL A C 1
ATOM 657 O O . VAL A 1 79 ? 1.508 -6.345 -5.500 1.00 83.56 79 VAL A O 1
ATOM 660 N N . VAL A 1 80 ? 0.597 -8.051 -6.644 1.00 79.81 80 VAL A N 1
ATOM 661 C CA . VAL A 1 80 ? 1.867 -8.646 -7.068 1.00 79.81 80 VAL A CA 1
ATOM 662 C C . VAL A 1 80 ? 2.291 -7.996 -8.387 1.00 79.81 80 VAL A C 1
ATOM 664 O O . VAL A 1 80 ? 1.455 -7.743 -9.250 1.00 79.81 80 VAL A O 1
ATOM 667 N N . LEU A 1 81 ? 3.581 -7.691 -8.555 1.00 67.69 81 LEU A N 1
ATOM 668 C CA . LEU A 1 81 ? 4.110 -6.998 -9.743 1.00 67.69 81 LEU A CA 1
ATOM 669 C C . LEU A 1 81 ? 3.717 -7.655 -11.080 1.00 67.69 81 LEU A C 1
ATOM 671 O O . LEU A 1 81 ? 3.488 -6.938 -12.052 1.00 67.69 81 LEU A O 1
ATOM 675 N N . ASP A 1 82 ? 3.581 -8.982 -11.111 1.00 60.56 82 ASP A N 1
ATOM 676 C CA . ASP A 1 82 ? 3.128 -9.736 -12.289 1.00 60.56 82 ASP A CA 1
ATOM 677 C C . ASP A 1 82 ? 1.690 -9.358 -12.703 1.00 60.56 82 ASP A C 1
ATOM 679 O O . ASP A 1 82 ? 1.389 -9.185 -13.885 1.00 60.56 82 ASP A O 1
ATOM 683 N N . ASP A 1 83 ? 0.814 -9.123 -11.721 1.00 52.81 83 ASP A N 1
ATOM 684 C CA . ASP A 1 83 ? -0.555 -8.646 -11.936 1.00 52.81 83 ASP A CA 1
ATOM 685 C C . ASP A 1 83 ? -0.606 -7.144 -12.240 1.00 52.81 83 ASP A C 1
ATOM 687 O O . ASP A 1 83 ? -1.444 -6.699 -13.025 1.00 52.81 83 ASP A O 1
ATOM 691 N N . TYR A 1 84 ? 0.308 -6.348 -11.674 1.00 55.97 84 TYR A N 1
ATOM 692 C CA . TYR A 1 84 ? 0.376 -4.906 -11.935 1.00 55.97 84 TYR A CA 1
ATOM 693 C C . TYR A 1 84 ? 0.815 -4.608 -13.378 1.00 55.97 84 TYR A C 1
ATOM 695 O O . TYR A 1 84 ? 0.232 -3.748 -14.039 1.00 55.97 84 TYR A O 1
ATOM 703 N N . ALA A 1 85 ? 1.791 -5.358 -13.902 1.00 56.12 85 ALA A N 1
ATOM 704 C CA . ALA A 1 85 ? 2.222 -5.253 -15.297 1.00 56.12 85 ALA A CA 1
ATOM 705 C C . ALA A 1 85 ? 1.087 -5.614 -16.275 1.00 56.12 85 ALA A C 1
ATOM 707 O O . ALA A 1 85 ? 0.862 -4.906 -17.258 1.00 56.12 85 ALA A O 1
ATOM 708 N N . LYS A 1 86 ? 0.310 -6.663 -15.968 1.00 52.91 86 LYS A N 1
ATOM 709 C CA . LYS A 1 86 ? -0.868 -7.067 -16.758 1.00 52.91 86 LYS A CA 1
ATOM 710 C C . LYS A 1 86 ? -2.011 -6.055 -16.676 1.00 52.91 86 LYS A C 1
ATOM 712 O O . LYS A 1 86 ? -2.689 -5.822 -17.67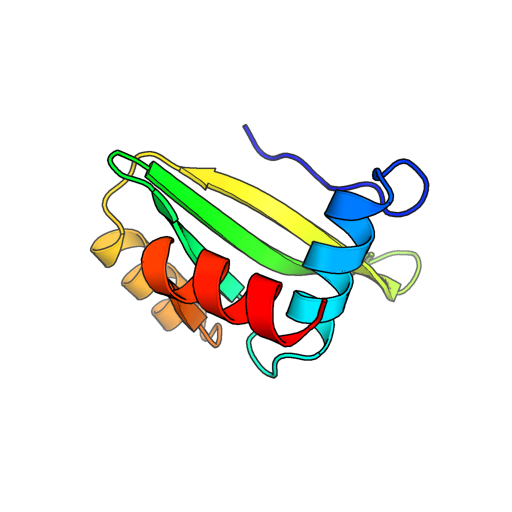4 1.00 52.91 86 LYS A O 1
ATOM 717 N N . ALA A 1 87 ? -2.228 -5.442 -15.512 1.00 53.00 87 ALA A N 1
ATOM 718 C CA . ALA A 1 87 ? -3.235 -4.399 -15.341 1.00 53.00 87 ALA A CA 1
ATOM 719 C C . ALA A 1 87 ? -2.900 -3.141 -16.156 1.00 53.00 87 ALA A C 1
ATOM 721 O O . ALA A 1 87 ? -3.797 -2.553 -16.750 1.00 53.00 87 ALA A O 1
ATOM 722 N N . LEU A 1 88 ? -1.621 -2.760 -16.237 1.00 47.94 88 LEU A N 1
ATOM 723 C CA . LEU A 1 88 ? -1.174 -1.620 -17.042 1.00 47.94 88 LEU A CA 1
ATOM 724 C C . LEU A 1 88 ? -1.298 -1.873 -18.550 1.00 47.94 88 LEU A C 1
ATOM 726 O O . LEU A 1 88 ? -1.759 -0.988 -19.265 1.00 47.94 88 LEU A O 1
ATOM 730 N N . LEU A 1 89 ? -0.975 -3.083 -19.018 1.00 49.09 89 LEU A N 1
ATOM 731 C CA . LEU A 1 89 ? -1.110 -3.475 -20.430 1.00 49.09 89 LEU A CA 1
ATOM 732 C C . LEU A 1 89 ? -2.564 -3.525 -20.925 1.00 49.09 89 LEU A C 1
ATOM 734 O O . LEU A 1 89 ? -2.807 -3.459 -22.123 1.00 49.09 89 LEU A O 1
ATOM 738 N N . ARG A 1 90 ? -3.544 -3.649 -20.022 1.00 46.78 90 ARG A N 1
ATOM 739 C CA . ARG A 1 90 ? -4.976 -3.646 -20.374 1.00 46.78 90 ARG A CA 1
ATOM 740 C C . ARG A 1 90 ? -5.575 -2.247 -20.543 1.00 46.78 90 ARG A C 1
ATOM 742 O O . ARG A 1 90 ? -6.728 -2.146 -20.951 1.00 46.78 90 ARG A O 1
ATOM 749 N N . ILE A 1 91 ? -4.842 -1.192 -20.184 1.00 47.31 91 ILE A N 1
ATOM 750 C CA . ILE A 1 91 ? -5.320 0.203 -20.218 1.00 47.31 91 ILE A CA 1
ATOM 751 C C . ILE A 1 91 ? -4.600 1.008 -21.324 1.00 47.31 91 ILE A C 1
ATOM 753 O O . ILE A 1 91 ? -4.942 2.167 -21.558 1.00 47.31 91 ILE A O 1
ATOM 757 N N . SER A 1 92 ? -3.615 0.404 -21.997 1.00 43.22 92 SER A N 1
ATOM 758 C CA . SER A 1 92 ? -2.868 0.960 -23.136 1.00 43.22 92 SER A CA 1
ATOM 759 C C . SER A 1 92 ? -3.443 0.537 -24.479 1.00 43.22 92 SER A C 1
ATOM 761 O O . SER A 1 92 ? -3.711 -0.676 -24.618 1.00 43.22 92 SER A O 1
#

Secondary structure (DSSP, 8-state):
-EEEE-TTT--HHHHHHHHHHHHSS-SEEEEEETTEEEEEEEEE-TTT--EEEEEEEE-S-HHHHHHHHHHTT--EEEEEHHHHHHHHHT--

Sequence (92 aa):
MVKLINWKKASKEEKNNAKSLLKDNYDVIIILKPNSFIEYIKSHDLDTNDQIIIRREKKTSLYKEINRLASEKFTIKVVVLDDYAKALLRIS

Organism: NCBI:txid282676

Radius of gyration: 13.34 Å; chains: 1; bounding box: 25×32×36 Å

Foldseek 3Di:
DKDWQPQVPHDPVRNVVVVVVVPDPFQWEWEDDPQKIKIWGWDADPPPRDITTIIDIGRDPPVVVVVVCVVVVTGYHYDYVVVVVVVVVVVD

pLDDT: mean 74.4, std 15.0, range [35.56, 93.81]